Protein AF-A0A5N5NZ98-F1 (afdb_monomer)

Sequence (162 aa):
RTMNSYLAQKLLREDASDFFAGCSNAMYAFWVPLLQKTTLAPGTTQGDARVADGFARLDSILGSAESTPLMIRLAYVQWARMLDRLLEIIERDRRSCLVQRTSGRGDASILIDVYLAIKGGVSGVWREHFWRVTRVARRWAALGGPFPLLLITYSEEAEKIM

Radius of gyration: 17.67 Å; Cα contacts (8 Å, |Δi|>4): 142; chains: 1; bounding box: 40×32×56 Å

Secondary structure (DSSP, 8-state):
--HHHHHHHHHB-TTHHHHHHHHHHHHHHHHHHHHHHH-PPTT--TT-HHHHHHHHHHHHHHH-TT--HHHHHHHHHHHHHHHHHHHHHHHHHHHTTSSPPPTT--HHHHHHHHHHHHTTS--HHHHHHHHHHHHHHHHHHHHHTT-GGGGGGB-GGGGGG-

Solvent-accessible surface area (backbone atoms only — not comparable to full-atom values): 9190 Å² total; per-residue (Å²): 136,60,72,66,61,57,56,57,52,53,28,37,42,94,57,33,68,62,51,45,68,74,40,44,68,62,50,50,67,49,48,54,59,49,47,71,52,40,61,79,58,90,88,58,56,82,85,38,69,63,57,48,51,21,51,53,53,41,50,52,46,71,70,38,91,84,49,47,73,65,57,38,49,52,41,28,30,48,50,40,53,38,51,53,54,48,46,54,36,48,54,48,42,40,76,70,65,77,46,84,89,53,90,94,61,51,71,72,53,51,54,52,50,50,54,28,54,68,71,75,40,92,46,68,64,60,54,52,48,49,52,55,51,49,54,34,8,46,53,46,31,62,75,19,53,98,46,57,76,58,53,62,38,43,29,77,62,44,65,81,78,89

Structure (mmCIF, N/CA/C/O backbone):
data_AF-A0A5N5NZ98-F1
#
_entry.id   AF-A0A5N5NZ98-F1
#
loop_
_atom_site.group_PDB
_atom_site.id
_atom_site.type_symbol
_atom_site.label_atom_id
_atom_site.label_alt_id
_atom_site.label_comp_id
_atom_site.label_asym_id
_atom_site.label_entity_id
_atom_site.label_seq_id
_atom_site.pdbx_PDB_ins_code
_atom_site.Cartn_x
_atom_site.Cartn_y
_atom_site.Cartn_z
_atom_site.occupancy
_atom_site.B_iso_or_equiv
_atom_site.auth_seq_id
_atom_site.auth_comp_id
_atom_site.auth_asym_id
_atom_site.auth_atom_id
_atom_site.pdbx_PDB_model_num
ATOM 1 N N . ARG A 1 1 ? -5.215 5.804 -36.776 1.00 51.22 1 ARG A N 1
ATOM 2 C CA . ARG A 1 1 ? -4.798 5.246 -35.465 1.00 51.22 1 ARG A CA 1
ATOM 3 C C . ARG A 1 1 ? -4.771 6.415 -34.486 1.00 51.22 1 ARG A C 1
ATOM 5 O O . ARG A 1 1 ? -3.962 7.312 -34.654 1.00 51.22 1 ARG A O 1
ATOM 12 N N . THR A 1 2 ? -5.772 6.516 -33.618 1.00 51.53 2 THR A N 1
ATOM 13 C CA . THR A 1 2 ? -6.065 7.698 -32.788 1.00 51.53 2 THR A CA 1
ATOM 14 C C . THR A 1 2 ? -5.028 7.883 -31.674 1.00 51.53 2 THR A C 1
ATOM 16 O O . THR A 1 2 ? -4.480 6.902 -31.173 1.00 51.53 2 THR A O 1
ATOM 19 N N . MET A 1 3 ? -4.772 9.137 -31.287 1.00 57.38 3 MET A N 1
ATOM 20 C CA . MET A 1 3 ? -3.793 9.600 -30.283 1.00 57.38 3 MET A CA 1
ATOM 21 C C . MET A 1 3 ? -3.787 8.789 -28.968 1.00 57.38 3 MET A C 1
ATOM 23 O O . MET A 1 3 ? -2.732 8.578 -28.375 1.00 57.38 3 MET A O 1
ATOM 27 N N . ASN A 1 4 ? -4.937 8.229 -28.575 1.00 61.34 4 ASN A N 1
ATOM 28 C CA . ASN A 1 4 ? -5.063 7.331 -27.420 1.00 61.34 4 ASN A CA 1
ATOM 29 C C . ASN A 1 4 ? -4.303 6.004 -27.568 1.00 61.34 4 ASN A C 1
ATOM 31 O O . ASN A 1 4 ? -3.783 5.500 -26.581 1.00 61.34 4 ASN A O 1
ATOM 35 N N . SER A 1 5 ? -4.195 5.443 -28.777 1.00 65.25 5 SER A N 1
ATOM 36 C CA . SER A 1 5 ? -3.429 4.204 -28.998 1.00 65.25 5 SER A CA 1
ATOM 37 C C . SER A 1 5 ? -1.923 4.416 -28.838 1.00 65.25 5 SER A C 1
ATOM 39 O O . SER A 1 5 ? -1.237 3.543 -28.321 1.00 65.25 5 SER A O 1
ATOM 41 N N . TYR A 1 6 ? -1.427 5.597 -29.212 1.00 69.62 6 TYR A N 1
ATOM 42 C CA . TYR A 1 6 ? -0.022 5.972 -29.060 1.00 69.62 6 TYR A CA 1
ATOM 43 C C . TYR A 1 6 ? 0.336 6.242 -27.595 1.00 69.62 6 TYR A C 1
ATOM 45 O O . TYR A 1 6 ? 1.366 5.782 -27.111 1.00 69.62 6 TYR A O 1
ATOM 53 N N . LEU A 1 7 ? -0.542 6.938 -26.864 1.00 70.44 7 LEU A N 1
ATOM 54 C CA . LEU A 1 7 ? -0.363 7.143 -25.427 1.00 70.44 7 LEU A CA 1
ATOM 55 C C . LEU A 1 7 ? -0.419 5.818 -24.665 1.00 70.44 7 LEU A C 1
ATOM 57 O O . LEU A 1 7 ? 0.450 5.576 -23.840 1.00 70.44 7 LEU A O 1
ATOM 61 N N . ALA A 1 8 ? -1.367 4.932 -24.988 1.00 76.00 8 ALA A N 1
ATOM 62 C CA . ALA A 1 8 ? -1.447 3.608 -24.375 1.00 76.00 8 ALA A CA 1
ATOM 63 C C . ALA A 1 8 ? -0.198 2.753 -24.647 1.00 76.00 8 ALA A C 1
ATOM 65 O O . ALA A 1 8 ? 0.271 2.063 -23.748 1.00 76.00 8 ALA A O 1
ATOM 66 N N . GLN A 1 9 ? 0.374 2.834 -25.854 1.00 79.81 9 GLN A N 1
ATOM 67 C CA . GLN A 1 9 ? 1.628 2.150 -26.185 1.00 79.81 9 GLN A CA 1
ATOM 68 C C . GLN A 1 9 ? 2.799 2.642 -25.335 1.00 79.81 9 GLN A C 1
ATOM 70 O O . GLN A 1 9 ? 3.574 1.821 -24.863 1.00 79.81 9 GLN A O 1
ATOM 75 N N . LYS A 1 10 ? 2.887 3.949 -25.060 1.00 86.50 10 LYS A N 1
ATOM 76 C CA . LYS A 1 10 ? 3.940 4.502 -24.196 1.00 86.50 10 LYS A CA 1
ATOM 77 C C . LYS A 1 10 ? 3.864 4.041 -22.746 1.00 86.50 10 LYS A C 1
ATOM 79 O O . LYS A 1 10 ? 4.880 4.100 -22.063 1.00 86.50 10 LYS A O 1
ATOM 84 N N . LEU A 1 11 ? 2.692 3.618 -22.263 1.00 88.88 11 LEU A N 1
ATOM 85 C CA . LEU A 1 11 ? 2.525 3.124 -20.890 1.00 88.88 11 LEU A CA 1
ATOM 86 C C . LEU A 1 11 ? 3.139 1.745 -20.688 1.00 88.88 11 LEU A C 1
ATOM 88 O O . LEU A 1 11 ? 3.421 1.379 -19.552 1.00 88.88 11 LEU A O 1
ATOM 92 N N . LEU A 1 12 ? 3.310 0.976 -21.761 1.00 90.06 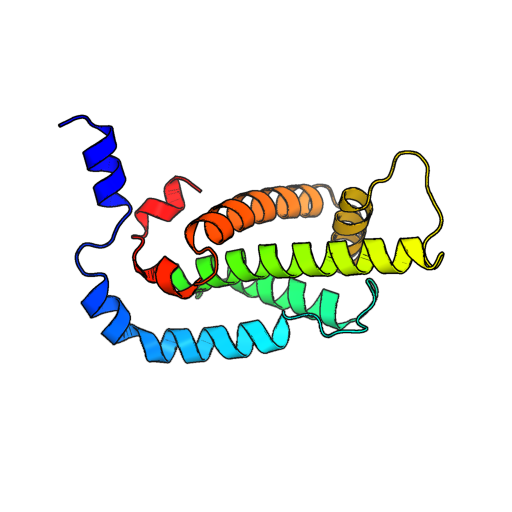12 LEU A N 1
ATOM 93 C CA . LEU A 1 12 ? 3.935 -0.333 -21.718 1.00 90.06 12 LEU A CA 1
ATOM 94 C C . LEU A 1 12 ? 5.398 -0.212 -22.123 1.00 90.06 12 LEU A C 1
ATOM 96 O O . LEU A 1 12 ? 5.775 0.607 -22.958 1.00 90.06 12 LEU A O 1
ATOM 100 N N . ARG A 1 13 ? 6.232 -1.045 -21.519 1.00 89.94 13 ARG A N 1
ATOM 101 C CA . ARG A 1 13 ? 7.609 -1.220 -21.957 1.00 89.94 13 ARG A CA 1
ATOM 102 C C . ARG A 1 13 ? 7.657 -2.072 -23.209 1.00 89.94 13 ARG A C 1
ATOM 104 O O . ARG A 1 13 ? 7.018 -3.119 -23.271 1.00 89.94 13 ARG A O 1
ATOM 111 N N . GLU A 1 14 ? 8.479 -1.650 -24.158 1.00 90.06 14 GLU A N 1
ATOM 112 C CA . GLU A 1 14 ? 8.766 -2.427 -25.366 1.00 90.06 14 GLU A CA 1
ATOM 113 C C . GLU A 1 14 ? 9.625 -3.665 -25.050 1.00 90.06 14 GLU A C 1
ATOM 115 O O . GLU A 1 14 ? 9.467 -4.702 -25.684 1.00 90.06 14 GLU A O 1
ATOM 120 N N . ASP A 1 15 ? 10.464 -3.593 -24.012 1.00 90.12 15 ASP A N 1
ATOM 121 C CA . ASP A 1 15 ? 11.423 -4.621 -23.582 1.00 90.12 15 ASP A CA 1
ATOM 122 C C . ASP A 1 15 ? 10.971 -5.390 -22.322 1.00 90.12 15 ASP A C 1
ATOM 124 O O . ASP A 1 15 ? 11.787 -5.892 -21.547 1.00 90.12 15 ASP A O 1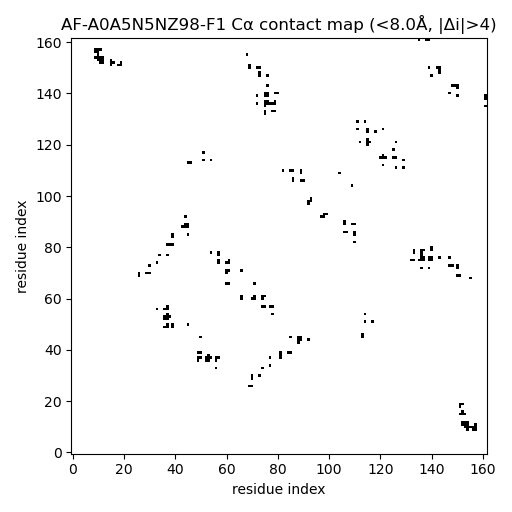
ATOM 128 N N . ALA A 1 16 ? 9.658 -5.464 -22.072 1.00 88.81 16 ALA A N 1
ATOM 129 C CA . ALA A 1 16 ? 9.105 -5.969 -20.812 1.00 88.81 16 ALA A CA 1
ATOM 130 C C . ALA A 1 16 ? 9.606 -7.375 -20.426 1.00 88.81 16 ALA A C 1
ATOM 132 O O . ALA A 1 16 ? 9.870 -7.630 -19.250 1.00 88.81 16 ALA A O 1
ATOM 133 N N . SER A 1 17 ? 9.747 -8.281 -21.399 1.00 87.69 17 SER A N 1
ATOM 134 C CA . SER A 1 17 ? 10.224 -9.651 -21.171 1.00 87.69 17 SER A CA 1
ATOM 135 C C . SER A 1 17 ? 11.687 -9.693 -20.732 1.00 87.69 17 SER A C 1
ATOM 137 O O . SER A 1 17 ? 12.000 -10.326 -19.721 1.00 87.69 17 SER A O 1
ATOM 139 N N . ASP A 1 18 ? 12.565 -8.984 -21.443 1.00 90.75 18 ASP A N 1
ATOM 140 C CA . ASP A 1 18 ? 13.998 -8.945 -21.138 1.00 90.75 18 ASP A CA 1
ATOM 141 C C . ASP A 1 18 ? 14.248 -8.255 -19.799 1.00 90.75 18 ASP A C 1
ATOM 143 O O . ASP A 1 18 ? 15.035 -8.722 -18.974 1.00 90.75 18 ASP A O 1
ATOM 147 N N . PHE A 1 19 ? 13.500 -7.187 -19.522 1.00 89.25 19 PHE A N 1
ATOM 148 C CA . PHE A 1 19 ? 13.585 -6.513 -18.240 1.00 89.25 19 PHE A CA 1
ATOM 149 C C . PHE A 1 19 ? 13.086 -7.369 -17.083 1.00 89.25 19 PHE A C 1
ATOM 151 O O . PHE A 1 19 ? 13.715 -7.386 -16.023 1.00 89.25 19 PHE A O 1
ATOM 158 N N . PHE A 1 20 ? 11.986 -8.105 -17.270 1.00 87.50 20 PHE A N 1
ATOM 159 C CA . PHE A 1 20 ? 11.513 -9.055 -16.268 1.00 87.50 20 PHE A CA 1
ATOM 160 C C . PHE A 1 20 ? 12.578 -10.107 -15.973 1.00 87.50 20 PHE A C 1
ATOM 162 O O . PHE A 1 20 ? 12.902 -10.325 -14.805 1.00 87.50 20 PHE A O 1
ATOM 169 N N . ALA A 1 21 ? 13.173 -10.707 -17.005 1.00 87.94 21 ALA A N 1
ATOM 170 C CA . ALA A 1 21 ? 14.253 -11.669 -16.827 1.00 87.94 21 ALA A CA 1
ATOM 171 C C . ALA A 1 21 ? 15.425 -11.051 -16.042 1.00 87.94 21 ALA A C 1
ATOM 173 O O . ALA A 1 21 ? 15.878 -11.640 -15.058 1.00 87.94 21 ALA A O 1
ATOM 174 N N . GLY A 1 22 ? 15.838 -9.833 -16.408 1.00 89.12 22 GLY A N 1
ATOM 175 C CA . GLY A 1 22 ? 16.973 -9.134 -15.807 1.00 89.12 22 GLY A CA 1
ATOM 176 C C . GLY A 1 22 ? 16.782 -8.688 -14.354 1.00 89.12 22 GLY A C 1
ATOM 177 O O . GLY A 1 22 ? 17.754 -8.670 -13.602 1.00 89.12 22 GLY A O 1
ATOM 178 N N . CYS A 1 23 ? 15.562 -8.352 -13.920 1.00 86.31 23 CYS A N 1
ATOM 179 C CA . CYS A 1 23 ? 15.327 -7.857 -12.554 1.00 86.31 23 CYS A CA 1
ATOM 180 C C . CYS A 1 23 ? 14.455 -8.761 -11.666 1.00 86.31 23 CYS A C 1
ATOM 182 O O . CYS A 1 23 ? 14.243 -8.433 -10.497 1.00 86.31 23 CYS A O 1
ATOM 184 N N . SER A 1 24 ? 14.010 -9.920 -12.163 1.00 86.12 24 SER A N 1
ATOM 185 C CA . SER A 1 24 ? 13.172 -10.886 -11.430 1.00 86.12 24 SER A CA 1
ATOM 186 C C . SER A 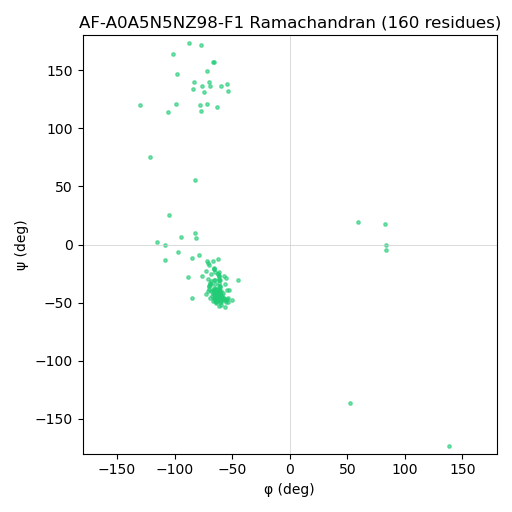1 24 ? 13.709 -11.246 -10.038 1.00 86.12 24 SER A C 1
ATOM 188 O O . SER A 1 24 ? 12.968 -11.174 -9.056 1.00 86.12 24 SER A O 1
ATOM 190 N N . ASN A 1 25 ? 15.001 -11.567 -9.928 1.00 88.56 25 ASN A N 1
ATOM 191 C CA . ASN A 1 25 ? 15.633 -11.929 -8.656 1.00 88.56 25 ASN A CA 1
ATOM 192 C C . ASN A 1 25 ? 15.626 -10.770 -7.652 1.00 88.56 25 ASN A C 1
ATOM 194 O O . ASN A 1 25 ? 15.248 -10.958 -6.497 1.00 88.56 25 ASN A O 1
ATOM 198 N N . ALA A 1 26 ? 15.998 -9.565 -8.092 1.00 88.94 26 ALA A N 1
ATOM 199 C CA . ALA A 1 26 ? 15.997 -8.373 -7.244 1.00 88.94 26 ALA A CA 1
ATOM 200 C C . ALA A 1 26 ? 14.572 -7.999 -6.809 1.00 88.94 26 ALA A C 1
ATOM 202 O O . ALA A 1 26 ? 14.331 -7.673 -5.646 1.00 88.94 26 ALA A O 1
ATOM 203 N N . MET A 1 27 ? 13.610 -8.118 -7.725 1.00 87.44 27 MET A N 1
ATOM 204 C CA . MET A 1 27 ? 12.197 -7.908 -7.440 1.00 87.44 27 MET A CA 1
ATOM 205 C C . MET A 1 27 ? 11.692 -8.901 -6.394 1.00 87.44 27 MET A C 1
ATOM 207 O O . MET A 1 27 ? 11.039 -8.488 -5.441 1.00 87.44 27 MET A O 1
ATOM 211 N N . TYR A 1 28 ? 12.006 -10.191 -6.526 1.00 89.31 28 TYR A N 1
ATOM 212 C CA . TYR A 1 28 ? 11.603 -11.204 -5.551 1.00 89.31 28 TYR A CA 1
ATOM 213 C C . TYR A 1 28 ? 12.255 -10.965 -4.181 1.00 89.31 28 TYR A C 1
ATOM 215 O O . TYR A 1 28 ? 11.570 -10.993 -3.155 1.00 89.31 28 TYR A O 1
ATOM 223 N N . ALA A 1 29 ? 13.553 -10.642 -4.174 1.00 91.88 29 ALA A N 1
ATOM 224 C CA . ALA A 1 29 ? 14.313 -10.306 -2.972 1.00 91.88 29 ALA A CA 1
ATOM 225 C C . ALA A 1 29 ? 13.771 -9.064 -2.246 1.00 91.88 29 ALA A C 1
ATOM 227 O O . ALA A 1 29 ? 13.904 -8.967 -1.031 1.00 91.88 29 ALA A O 1
ATOM 228 N N . PHE A 1 30 ? 13.128 -8.137 -2.959 1.00 93.62 30 PHE A N 1
ATOM 229 C CA . PHE A 1 30 ? 12.429 -6.999 -2.364 1.00 93.62 30 PHE A CA 1
ATOM 230 C C . PHE A 1 30 ? 10.991 -7.338 -1.938 1.00 93.62 30 PHE A C 1
ATOM 232 O O . PHE A 1 30 ? 10.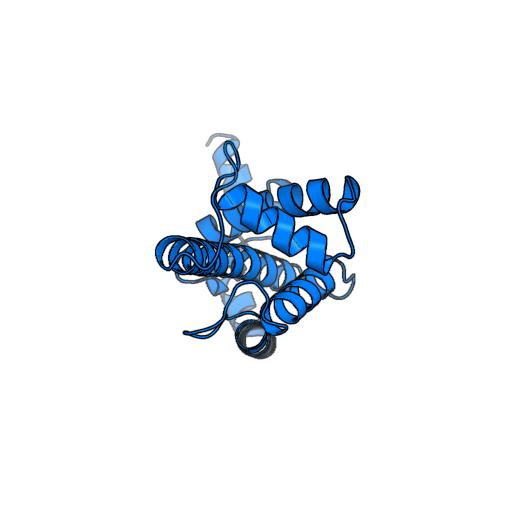557 -6.994 -0.836 1.00 93.62 30 PHE A O 1
ATOM 239 N N . TRP A 1 31 ? 10.241 -8.008 -2.814 1.00 94.12 31 TRP A N 1
ATOM 240 C CA . TRP A 1 31 ? 8.809 -8.234 -2.658 1.00 94.12 31 TRP A CA 1
ATOM 241 C C . TRP A 1 31 ? 8.483 -9.145 -1.481 1.00 94.12 31 TRP A C 1
ATOM 243 O O . TRP A 1 31 ? 7.564 -8.859 -0.716 1.00 94.12 31 TRP A O 1
ATOM 253 N N . VAL A 1 32 ? 9.245 -10.226 -1.305 1.00 93.94 32 VAL A N 1
ATOM 254 C CA . VAL A 1 32 ? 8.993 -11.189 -0.229 1.00 93.94 32 VAL A CA 1
ATOM 255 C C . VAL A 1 32 ? 9.181 -10.560 1.158 1.00 93.94 32 VAL A C 1
ATOM 257 O O . VAL A 1 32 ? 8.256 -10.661 1.968 1.00 93.94 32 VAL A O 1
ATOM 260 N N . PRO A 1 33 ? 10.287 -9.852 1.461 1.00 94.81 33 PRO A N 1
ATOM 261 C CA . PRO A 1 33 ? 10.419 -9.151 2.738 1.00 94.81 33 PRO A CA 1
ATOM 262 C C . PRO A 1 33 ? 9.364 -8.068 2.953 1.00 94.81 33 PRO A C 1
ATOM 264 O O . PRO A 1 33 ? 8.907 -7.882 4.081 1.00 94.81 33 PRO A O 1
ATOM 267 N N . LEU A 1 34 ? 8.958 -7.361 1.890 1.00 95.50 34 LEU A N 1
ATOM 268 C CA . LEU A 1 34 ? 7.870 -6.390 1.982 1.00 95.50 34 LEU A CA 1
ATOM 269 C C . LEU A 1 34 ? 6.581 -7.078 2.443 1.00 95.50 34 LEU A C 1
ATOM 271 O O . LEU A 1 34 ? 6.011 -6.675 3.454 1.00 95.50 34 LEU A O 1
ATOM 275 N N . LEU A 1 35 ? 6.185 -8.164 1.770 1.00 94.81 35 LEU A N 1
ATOM 276 C CA . LEU A 1 35 ? 5.014 -8.960 2.139 1.00 94.81 35 LEU A CA 1
ATOM 277 C C . LEU A 1 35 ? 5.058 -9.425 3.591 1.00 94.81 35 LEU A C 1
ATOM 279 O O . LEU A 1 35 ? 4.065 -9.292 4.301 1.00 94.81 35 LEU A O 1
ATOM 283 N N . GLN A 1 36 ? 6.193 -9.957 4.037 1.00 92.69 36 GLN A N 1
ATOM 284 C CA . GLN A 1 36 ? 6.351 -10.453 5.404 1.00 92.69 36 GLN A CA 1
ATOM 285 C C . GLN A 1 36 ? 6.143 -9.358 6.455 1.00 92.69 36 GLN A C 1
ATOM 287 O O . GLN A 1 36 ? 5.689 -9.648 7.558 1.00 92.69 36 GLN A O 1
ATOM 292 N N . LYS A 1 37 ? 6.475 -8.107 6.122 1.00 92.12 37 LYS A N 1
ATOM 293 C CA . LYS A 1 37 ? 6.341 -6.964 7.030 1.00 92.12 37 LYS A CA 1
ATOM 294 C C . LYS A 1 37 ? 4.974 -6.289 6.968 1.00 92.12 37 LYS A C 1
ATOM 296 O O . LYS A 1 37 ? 4.568 -5.712 7.969 1.00 92.12 37 LYS A O 1
ATOM 301 N N . THR A 1 38 ? 4.274 -6.346 5.836 1.00 95.12 38 THR A N 1
ATOM 302 C CA . THR A 1 38 ? 3.015 -5.601 5.636 1.00 95.12 38 THR A CA 1
ATOM 303 C C . THR A 1 38 ? 1.768 -6.480 5.627 1.00 95.12 38 THR A C 1
ATOM 305 O O . THR A 1 38 ? 0.656 -5.968 5.737 1.00 95.12 38 THR A O 1
ATOM 308 N N . THR A 1 39 ? 1.914 -7.803 5.514 1.00 94.19 39 THR A N 1
ATOM 309 C CA . THR A 1 39 ? 0.770 -8.722 5.555 1.00 94.19 39 THR A CA 1
ATOM 310 C C . THR A 1 39 ? 0.292 -8.900 6.993 1.00 94.19 39 THR A C 1
ATOM 312 O O . THR A 1 39 ? 0.989 -9.471 7.832 1.00 94.19 39 THR A O 1
ATOM 315 N N . LEU A 1 40 ? -0.930 -8.444 7.274 1.00 91.75 40 LEU A N 1
ATOM 316 C CA . LEU A 1 40 ? -1.547 -8.578 8.592 1.00 91.75 40 LEU A CA 1
ATOM 317 C C . LEU A 1 40 ? -2.072 -10.004 8.799 1.00 91.75 40 LEU A C 1
ATOM 319 O O . LEU A 1 40 ? -2.935 -10.485 8.057 1.00 91.75 40 LEU A O 1
ATOM 323 N N . ALA A 1 41 ? -1.551 -10.676 9.824 1.00 86.19 41 ALA A N 1
ATOM 324 C CA . ALA A 1 41 ? -1.909 -12.051 10.142 1.00 86.19 41 ALA A CA 1
ATOM 325 C C . ALA A 1 41 ? -3.385 -12.185 10.578 1.00 86.19 41 ALA A C 1
ATOM 327 O O . ALA A 1 41 ? -4.004 -11.235 11.070 1.00 86.19 41 ALA A O 1
ATOM 328 N N . PRO A 1 42 ? -3.981 -13.383 10.453 1.00 77.88 42 PRO A N 1
ATOM 329 C CA . PRO A 1 42 ? -5.244 -13.682 11.116 1.00 77.88 42 PRO A CA 1
ATOM 330 C C . PRO A 1 42 ? -5.144 -13.410 12.625 1.00 77.88 42 PRO A C 1
ATOM 332 O O . PRO A 1 42 ? -4.137 -13.719 13.255 1.00 77.88 42 PRO A O 1
ATOM 335 N N . GLY A 1 43 ? -6.184 -12.806 13.203 1.00 77.19 43 GLY A N 1
ATOM 336 C CA . GLY A 1 43 ? -6.211 -12.453 14.629 1.00 77.19 43 GLY A CA 1
ATOM 337 C C . GLY A 1 43 ? -5.533 -11.126 14.994 1.00 77.19 43 GLY A C 1
ATOM 338 O O . GLY A 1 43 ? -5.660 -10.696 16.134 1.00 77.19 43 GLY A O 1
ATOM 339 N N . THR A 1 44 ? -4.882 -10.432 14.052 1.00 83.94 44 THR A N 1
ATOM 340 C CA . THR A 1 44 ? -4.444 -9.041 14.257 1.00 83.94 44 THR A CA 1
ATOM 341 C C . THR A 1 44 ? -5.648 -8.144 14.559 1.00 83.94 44 THR A C 1
ATOM 343 O O . THR A 1 44 ? -6.694 -8.278 13.916 1.00 83.94 44 THR A O 1
ATOM 346 N N . THR A 1 45 ? -5.510 -7.254 15.541 1.00 82.62 45 THR A N 1
ATOM 347 C CA . THR A 1 45 ? -6.484 -6.201 15.867 1.00 82.62 45 THR A CA 1
ATOM 348 C C . THR A 1 45 ? -6.007 -4.865 15.305 1.00 82.62 45 THR A C 1
ATOM 350 O O . THR A 1 45 ? -4.834 -4.703 14.968 1.00 82.62 45 THR A O 1
ATOM 353 N N . GLN A 1 46 ? -6.900 -3.881 15.208 1.00 77.25 46 GLN A N 1
ATOM 354 C CA . GLN A 1 46 ? -6.541 -2.568 14.652 1.00 77.25 46 GLN A CA 1
ATOM 355 C C . GLN A 1 46 ? -5.445 -1.809 15.434 1.00 77.25 46 GLN A C 1
ATOM 357 O O . GLN A 1 46 ? -4.775 -0.959 14.858 1.00 77.25 46 GLN A O 1
ATOM 362 N N . GLY A 1 47 ? -5.258 -2.102 16.728 1.00 78.12 47 GLY A N 1
ATOM 363 C CA . GLY A 1 47 ? -4.266 -1.448 17.597 1.00 78.12 47 GLY A CA 1
ATOM 364 C C . GLY A 1 47 ? -2.926 -2.181 17.701 1.00 78.12 47 GLY A C 1
ATOM 365 O O . GLY A 1 47 ? -2.093 -1.822 18.528 1.00 78.12 47 GLY A O 1
ATOM 366 N N . ASP A 1 48 ? -2.731 -3.239 16.917 1.00 86.19 48 ASP A N 1
ATOM 367 C CA . ASP A 1 48 ? -1.515 -4.046 16.943 1.00 86.19 48 ASP A CA 1
ATOM 368 C C . ASP A 1 48 ? -0.313 -3.268 16.379 1.00 86.19 48 ASP A C 1
ATOM 370 O O . ASP A 1 48 ? -0.409 -2.638 15.323 1.00 86.19 48 ASP A O 1
ATOM 374 N N . ALA A 1 49 ? 0.844 -3.362 17.043 1.00 88.44 49 ALA A N 1
ATOM 375 C CA . ALA A 1 49 ? 2.082 -2.708 16.611 1.00 88.44 49 ALA A CA 1
ATOM 376 C C . ALA A 1 49 ? 2.483 -3.079 15.171 1.00 88.44 49 ALA A C 1
ATOM 378 O O . ALA A 1 49 ? 3.044 -2.255 14.454 1.00 88.44 49 ALA A O 1
ATOM 379 N N . ARG A 1 50 ? 2.107 -4.275 14.698 1.00 90.44 50 ARG A N 1
ATOM 380 C CA . ARG A 1 50 ? 2.346 -4.718 13.315 1.00 90.44 50 ARG A CA 1
ATOM 381 C C . ARG A 1 50 ? 1.659 -3.833 12.275 1.00 90.44 50 ARG A C 1
ATOM 383 O O . ARG A 1 50 ? 2.167 -3.700 11.165 1.00 90.44 50 ARG A O 1
ATOM 390 N N . VAL A 1 51 ? 0.522 -3.218 12.614 1.00 92.06 51 VAL A N 1
ATOM 391 C CA . VAL A 1 51 ? -0.152 -2.253 11.732 1.00 92.06 51 VAL A CA 1
ATOM 392 C C . VAL A 1 51 ? 0.703 -0.991 11.599 1.00 92.06 51 VAL A C 1
ATOM 394 O O . VAL A 1 51 ? 0.921 -0.511 10.488 1.00 92.06 51 VAL A O 1
ATOM 397 N N . ALA A 1 52 ? 1.246 -0.489 12.711 1.00 93.06 52 ALA A N 1
ATOM 398 C CA . ALA A 1 52 ? 2.144 0.663 12.712 1.00 93.06 52 ALA A CA 1
ATOM 399 C C . ALA A 1 52 ? 3.440 0.387 11.936 1.00 93.06 52 ALA A C 1
ATOM 401 O O . ALA A 1 52 ? 3.806 1.175 11.062 1.00 93.06 52 ALA A O 1
ATOM 402 N N . ASP A 1 53 ? 4.078 -0.758 12.186 1.00 93.56 53 ASP A N 1
ATOM 403 C CA . ASP A 1 53 ? 5.302 -1.179 11.496 1.00 93.56 53 ASP A CA 1
ATOM 404 C C . ASP A 1 53 ? 5.085 -1.335 9.985 1.00 93.56 53 ASP A C 1
ATOM 406 O O . ASP A 1 53 ? 5.930 -0.924 9.184 1.00 93.56 53 ASP A O 1
ATOM 410 N N . GLY A 1 54 ? 3.938 -1.894 9.585 1.00 95.56 54 GLY A N 1
ATOM 411 C CA . GLY A 1 54 ? 3.557 -2.043 8.183 1.00 95.56 54 GLY A CA 1
ATOM 412 C C . GLY A 1 54 ? 3.449 -0.694 7.470 1.00 95.56 54 GLY A C 1
ATOM 413 O O . GLY A 1 54 ? 4.069 -0.503 6.421 1.00 95.56 54 GLY A O 1
ATOM 414 N N . PHE A 1 55 ? 2.734 0.270 8.061 1.00 95.56 55 PHE A N 1
ATOM 415 C CA . PHE A 1 55 ? 2.633 1.620 7.501 1.00 95.56 55 PHE A CA 1
ATOM 416 C C . PHE A 1 55 ? 3.985 2.330 7.477 1.00 95.56 55 PHE A C 1
ATOM 418 O O . PHE A 1 55 ? 4.357 2.883 6.447 1.00 95.56 55 PHE A O 1
ATOM 425 N N . ALA A 1 56 ? 4.764 2.257 8.560 1.00 94.75 56 ALA A N 1
ATOM 426 C CA . ALA A 1 56 ? 6.095 2.857 8.613 1.00 94.75 56 ALA A CA 1
ATOM 427 C C . ALA A 1 56 ? 7.014 2.315 7.506 1.00 94.75 56 ALA A C 1
ATOM 429 O O . ALA A 1 56 ? 7.720 3.084 6.849 1.00 94.75 56 ALA A O 1
ATOM 430 N N . ARG A 1 57 ? 6.970 1.001 7.249 1.00 96.06 57 ARG A N 1
ATOM 431 C CA . ARG A 1 57 ? 7.737 0.377 6.167 1.00 96.06 57 ARG A CA 1
ATOM 432 C C . ARG A 1 57 ? 7.289 0.863 4.791 1.00 96.06 57 ARG A C 1
ATOM 434 O O . ARG A 1 57 ? 8.143 1.141 3.951 1.00 96.06 57 ARG A O 1
ATOM 441 N N . LEU A 1 58 ? 5.983 0.954 4.551 1.00 97.31 58 LEU A N 1
ATOM 442 C CA . LEU A 1 58 ? 5.449 1.431 3.276 1.00 97.31 58 LEU A CA 1
ATOM 443 C C . LEU A 1 58 ? 5.784 2.904 3.038 1.00 97.31 58 LEU A C 1
ATOM 445 O O . LEU A 1 58 ? 6.289 3.239 1.971 1.00 97.31 58 LEU A O 1
ATOM 449 N N . ASP A 1 59 ? 5.593 3.761 4.038 1.00 95.56 59 ASP A N 1
ATOM 450 C CA . ASP A 1 59 ? 5.915 5.187 3.941 1.00 95.56 59 ASP A CA 1
ATOM 451 C C . ASP A 1 59 ? 7.405 5.421 3.689 1.00 95.56 59 ASP A C 1
ATOM 453 O O . ASP A 1 59 ? 7.770 6.280 2.889 1.00 95.56 59 ASP A O 1
ATOM 457 N N . SER A 1 60 ? 8.274 4.625 4.321 1.00 95.44 60 SER A N 1
ATOM 458 C CA . SER A 1 60 ? 9.715 4.672 4.070 1.00 95.44 60 SER A CA 1
ATOM 459 C C . SER A 1 60 ? 10.053 4.359 2.612 1.00 95.44 60 SER A C 1
ATOM 461 O O . SER A 1 60 ? 10.889 5.044 2.030 1.00 95.44 60 SER A O 1
ATOM 463 N N . ILE A 1 61 ? 9.393 3.371 1.999 1.00 96.62 61 ILE A N 1
ATOM 464 C CA . ILE A 1 61 ? 9.613 3.039 0.585 1.00 96.62 61 ILE A CA 1
ATOM 465 C C . ILE A 1 61 ? 9.070 4.152 -0.315 1.00 96.62 61 ILE A C 1
ATOM 467 O O . ILE A 1 61 ? 9.764 4.585 -1.231 1.00 96.62 61 ILE A O 1
ATOM 471 N N . LEU A 1 62 ? 7.856 4.639 -0.050 1.00 95.62 62 LEU A N 1
ATOM 472 C CA . LEU A 1 62 ? 7.203 5.667 -0.866 1.00 95.62 62 LEU A CA 1
ATOM 473 C C . LEU A 1 62 ? 7.885 7.042 -0.768 1.00 95.62 62 LEU A C 1
ATOM 475 O O . LEU A 1 62 ? 7.756 7.848 -1.686 1.00 95.62 62 LEU A O 1
ATOM 479 N N . GLY A 1 63 ? 8.589 7.319 0.331 1.00 93.31 63 GLY A N 1
ATOM 480 C CA . GLY A 1 63 ? 9.335 8.560 0.547 1.00 93.31 63 GLY A CA 1
ATOM 481 C C . GLY A 1 63 ? 10.831 8.486 0.230 1.00 93.31 63 GLY A C 1
ATOM 482 O O . GLY A 1 63 ? 11.500 9.515 0.299 1.00 93.31 63 GLY A O 1
ATOM 483 N N . SER A 1 64 ? 11.377 7.306 -0.082 1.00 94.31 64 SER A N 1
ATOM 484 C CA . SER A 1 64 ? 12.816 7.135 -0.316 1.00 94.31 64 SER A CA 1
ATOM 485 C C . SER A 1 64 ? 13.214 7.482 -1.751 1.00 94.31 64 SER A C 1
ATOM 487 O O . SER A 1 64 ? 12.606 7.002 -2.706 1.00 94.31 64 SER A O 1
ATOM 489 N N . ALA A 1 65 ? 14.297 8.251 -1.897 1.00 91.31 65 ALA A N 1
ATOM 490 C CA . ALA A 1 65 ? 14.925 8.538 -3.189 1.00 91.31 65 ALA A CA 1
ATOM 491 C C . ALA A 1 65 ? 15.637 7.315 -3.801 1.00 91.31 65 ALA A C 1
ATOM 493 O O . ALA A 1 65 ? 15.920 7.302 -4.994 1.00 91.31 65 ALA A O 1
ATOM 494 N N . GLU A 1 66 ? 15.921 6.289 -2.996 1.00 92.12 66 GLU A N 1
ATOM 495 C CA . GLU A 1 66 ? 16.567 5.047 -3.440 1.00 92.12 66 GLU A CA 1
ATOM 496 C C . GLU A 1 66 ? 15.558 4.031 -4.001 1.00 92.12 66 GLU A C 1
ATOM 498 O O . GLU A 1 66 ? 15.940 3.024 -4.601 1.00 92.12 66 GLU A O 1
ATOM 503 N N . SER A 1 67 ? 14.258 4.271 -3.807 1.00 93.06 67 SER A N 1
ATOM 504 C CA . SER A 1 67 ? 13.213 3.371 -4.281 1.00 93.06 67 SER A CA 1
ATOM 505 C C . SER A 1 67 ? 13.073 3.444 -5.796 1.00 93.06 67 SER A C 1
ATOM 507 O O . SER A 1 67 ? 12.726 4.476 -6.367 1.00 93.06 67 SER A O 1
ATOM 509 N N . THR A 1 68 ? 13.268 2.306 -6.457 1.00 91.56 68 THR A N 1
ATOM 510 C CA . THR A 1 68 ? 12.996 2.185 -7.895 1.00 91.56 68 THR A CA 1
ATOM 511 C C . THR A 1 68 ? 11.492 2.315 -8.192 1.00 91.56 68 THR A C 1
ATOM 513 O O . THR A 1 68 ? 10.668 1.978 -7.333 1.00 91.56 68 THR A O 1
ATOM 516 N N . PRO A 1 69 ? 11.091 2.694 -9.422 1.00 90.88 69 PRO A N 1
ATOM 517 C CA . PRO A 1 69 ? 9.676 2.764 -9.801 1.00 90.88 69 PRO A CA 1
ATOM 518 C C . PRO A 1 69 ? 8.909 1.462 -9.525 1.00 90.88 69 PRO A C 1
ATOM 520 O O . PRO A 1 69 ? 7.793 1.478 -9.012 1.00 90.88 69 PRO A O 1
ATOM 523 N N . LEU A 1 70 ? 9.533 0.306 -9.774 1.00 90.62 70 LEU A N 1
ATOM 524 C CA . LEU A 1 70 ? 8.924 -0.994 -9.493 1.00 90.62 70 LEU A CA 1
ATOM 525 C C . LEU A 1 70 ? 8.701 -1.224 -7.989 1.00 90.62 70 LEU A C 1
ATOM 527 O O . LEU A 1 70 ? 7.642 -1.712 -7.596 1.00 90.62 70 LEU A O 1
ATOM 531 N N . MET A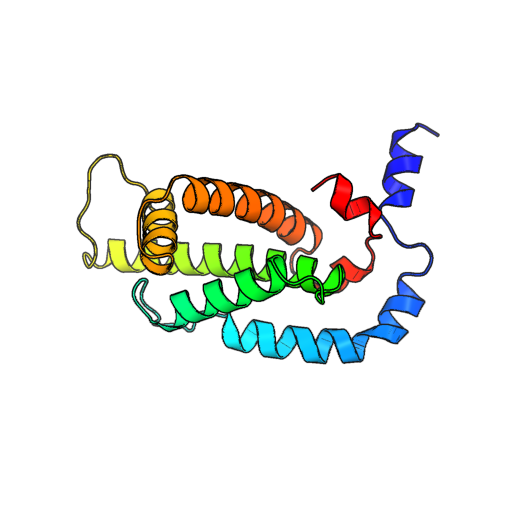 1 71 ? 9.663 -0.852 -7.140 1.00 94.06 71 MET A N 1
ATOM 532 C CA . MET A 1 71 ? 9.505 -0.938 -5.682 1.00 94.06 71 MET A CA 1
ATOM 533 C C . MET A 1 71 ? 8.349 -0.063 -5.194 1.00 94.06 71 MET A C 1
ATOM 535 O O . MET A 1 71 ? 7.548 -0.511 -4.372 1.00 94.06 71 MET A O 1
ATOM 539 N N . ILE A 1 72 ? 8.227 1.147 -5.745 1.00 95.12 72 ILE A N 1
ATOM 540 C CA . ILE A 1 72 ? 7.146 2.089 -5.437 1.00 95.12 72 ILE A CA 1
ATOM 541 C C . ILE A 1 72 ? 5.786 1.501 -5.833 1.00 95.12 72 ILE A C 1
ATOM 543 O O . ILE A 1 72 ? 4.870 1.468 -5.011 1.00 95.12 72 ILE A O 1
ATOM 547 N N . ARG A 1 73 ? 5.656 0.947 -7.045 1.00 95.00 73 ARG A N 1
ATOM 548 C CA . ARG A 1 73 ? 4.432 0.257 -7.501 1.00 95.00 73 ARG A CA 1
ATOM 549 C C . ARG A 1 73 ? 4.031 -0.879 -6.574 1.00 95.00 73 ARG A C 1
ATOM 551 O O . ARG A 1 73 ? 2.872 -0.988 -6.181 1.00 95.00 73 ARG A O 1
ATOM 558 N N . LEU A 1 74 ? 4.988 -1.725 -6.205 1.00 95.38 74 LEU A N 1
ATOM 559 C CA . LEU A 1 74 ? 4.748 -2.851 -5.309 1.00 95.38 74 LEU A CA 1
ATOM 560 C C . LEU A 1 74 ? 4.338 -2.381 -3.905 1.00 95.38 74 LEU A C 1
ATOM 562 O O . LEU A 1 74 ? 3.409 -2.947 -3.323 1.00 95.38 74 LEU A O 1
ATOM 566 N N . ALA A 1 75 ? 4.951 -1.315 -3.385 1.00 96.81 75 ALA A N 1
ATOM 567 C CA . ALA A 1 75 ? 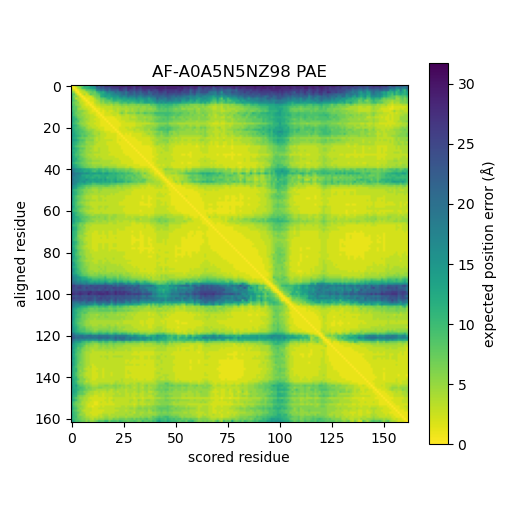4.533 -0.693 -2.131 1.00 96.81 75 ALA A CA 1
ATOM 568 C C . ALA A 1 75 ? 3.104 -0.140 -2.218 1.00 96.81 75 ALA A C 1
ATOM 570 O O . ALA A 1 75 ? 2.301 -0.408 -1.331 1.00 96.81 75 ALA A O 1
ATOM 571 N N . TYR A 1 76 ? 2.736 0.532 -3.309 1.00 97.38 76 TYR A N 1
ATOM 572 C CA . TYR A 1 76 ? 1.363 0.981 -3.549 1.00 97.38 76 TYR A CA 1
ATOM 573 C C . TYR A 1 76 ? 0.356 -0.175 -3.572 1.00 97.38 76 TYR A C 1
ATOM 575 O O . TYR A 1 76 ? -0.704 -0.091 -2.950 1.00 97.38 76 TYR A O 1
ATOM 583 N N . VAL A 1 77 ? 0.686 -1.290 -4.227 1.00 96.94 77 VAL A N 1
ATOM 584 C CA . VAL A 1 77 ? -0.173 -2.481 -4.200 1.00 96.94 77 VAL A CA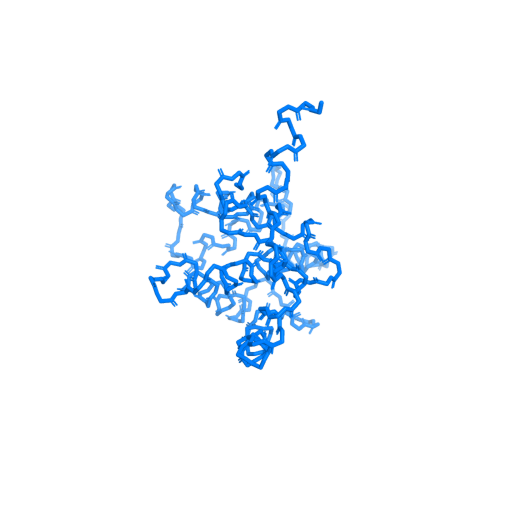 1
ATOM 585 C C . VAL A 1 77 ? -0.323 -3.022 -2.778 1.00 96.94 77 VAL A C 1
ATOM 587 O O . VAL A 1 77 ? -1.433 -3.370 -2.368 1.00 96.94 77 VAL A O 1
ATOM 590 N N . GLN A 1 78 ? 0.768 -3.090 -2.013 1.00 96.75 78 GLN A N 1
ATOM 591 C CA . GLN A 1 78 ? 0.709 -3.561 -0.628 1.00 96.75 78 GLN A CA 1
ATOM 592 C C . GLN A 1 78 ? -0.026 -2.615 0.298 1.00 96.75 78 GLN A C 1
ATOM 594 O O . GLN A 1 78 ? -0.754 -3.086 1.164 1.00 96.75 78 GLN A O 1
ATOM 599 N N . TRP A 1 79 ? 0.071 -1.311 0.068 1.00 97.56 79 TRP A N 1
ATOM 600 C CA . TRP A 1 79 ? -0.749 -0.327 0.751 1.00 97.56 79 TRP A CA 1
ATOM 601 C C . TRP A 1 79 ? -2.231 -0.635 0.560 1.00 97.56 79 TRP A C 1
ATOM 603 O O . TRP A 1 79 ? -2.952 -0.813 1.537 1.00 97.56 79 TRP A O 1
ATOM 613 N N . ALA A 1 80 ? -2.689 -0.780 -0.688 1.00 97.12 80 ALA A N 1
ATOM 614 C CA . ALA A 1 80 ? -4.092 -1.081 -0.973 1.00 97.12 80 ALA A CA 1
ATOM 615 C C . ALA A 1 80 ? -4.558 -2.386 -0.302 1.00 97.12 80 ALA A C 1
ATOM 617 O O . ALA A 1 80 ? -5.601 -2.399 0.348 1.00 97.12 80 ALA A O 1
ATOM 618 N N . ARG A 1 81 ? -3.756 -3.455 -0.399 1.00 95.62 81 ARG A N 1
ATOM 619 C CA . ARG A 1 81 ? -4.060 -4.758 0.219 1.00 95.62 81 ARG A CA 1
ATOM 620 C C . ARG A 1 81 ? -4.096 -4.691 1.745 1.00 95.62 81 ARG A C 1
ATOM 622 O O . ARG A 1 81 ? -4.973 -5.286 2.365 1.00 95.62 81 ARG A O 1
ATOM 629 N N . MET A 1 82 ? -3.163 -3.963 2.351 1.00 95.50 82 MET A N 1
ATOM 630 C CA . MET A 1 82 ? -3.119 -3.760 3.795 1.00 95.50 82 MET A CA 1
ATOM 631 C C . MET A 1 82 ? -4.333 -2.957 4.275 1.00 95.50 82 MET A C 1
ATOM 633 O O . MET A 1 82 ? -4.906 -3.305 5.304 1.00 95.50 82 MET A O 1
ATOM 637 N N . LEU A 1 83 ? -4.778 -1.946 3.517 1.00 95.56 83 LEU A N 1
ATOM 638 C CA . LEU A 1 83 ? -6.009 -1.213 3.826 1.00 95.56 83 LEU A CA 1
ATOM 639 C C . LEU A 1 83 ? -7.251 -2.102 3.751 1.00 95.56 83 LEU A C 1
ATOM 641 O O . LEU A 1 83 ? -8.080 -2.032 4.652 1.00 95.56 83 LEU A O 1
ATOM 645 N N . ASP A 1 84 ? -7.378 -2.937 2.716 1.00 94.88 84 ASP A N 1
ATOM 646 C CA . ASP A 1 84 ? -8.500 -3.881 2.604 1.00 94.88 84 ASP A CA 1
ATOM 647 C C . ASP A 1 84 ? -8.533 -4.826 3.799 1.00 94.88 84 ASP A C 1
ATOM 649 O O . ASP A 1 84 ? -9.560 -4.982 4.458 1.00 94.88 84 ASP A O 1
ATOM 653 N N . ARG A 1 85 ? -7.370 -5.377 4.154 1.00 94.31 85 ARG A N 1
ATOM 654 C CA . ARG A 1 85 ? -7.270 -6.276 5.296 1.00 94.31 85 ARG A CA 1
ATOM 655 C C . ARG A 1 85 ? -7.573 -5.580 6.621 1.00 94.31 85 ARG A C 1
ATOM 657 O O . ARG A 1 85 ? -8.201 -6.171 7.497 1.00 94.31 85 ARG A O 1
ATOM 664 N N . LEU A 1 86 ? -7.132 -4.337 6.789 1.00 92.81 86 LEU A N 1
ATOM 665 C CA . LEU A 1 86 ? -7.401 -3.564 7.996 1.00 92.81 86 LEU A CA 1
ATOM 666 C C . LEU A 1 86 ? -8.879 -3.167 8.096 1.00 92.81 86 LEU A C 1
ATOM 668 O O . LEU A 1 86 ? -9.431 -3.205 9.190 1.00 92.81 86 LEU A O 1
ATOM 672 N N . LEU A 1 87 ? -9.545 -2.867 6.977 1.00 92.69 87 LEU A N 1
ATOM 673 C CA . LEU A 1 87 ? -10.995 -2.658 6.941 1.00 92.69 87 LEU A CA 1
ATOM 674 C C . LEU A 1 87 ? -11.753 -3.912 7.384 1.00 92.69 87 LEU A C 1
ATOM 676 O O . LEU A 1 87 ? -12.628 -3.812 8.239 1.00 92.69 87 LEU A O 1
ATOM 680 N N . GLU A 1 88 ? -11.375 -5.094 6.893 1.00 91.50 88 GLU A N 1
ATOM 681 C CA . GLU A 1 88 ? -11.966 -6.361 7.347 1.00 91.50 88 GLU A CA 1
ATOM 682 C C . GLU A 1 88 ? -11.772 -6.584 8.857 1.00 91.50 88 GLU A C 1
ATOM 684 O O . GLU A 1 88 ? -12.684 -7.049 9.546 1.00 91.50 88 GLU A O 1
ATOM 689 N N . ILE A 1 89 ? -10.592 -6.241 9.387 1.00 89.94 89 ILE A N 1
ATOM 690 C CA . ILE A 1 89 ? -10.293 -6.306 10.825 1.00 89.94 89 ILE A CA 1
ATOM 691 C C . ILE A 1 89 ? -11.190 -5.338 11.604 1.00 89.94 89 ILE A C 1
ATOM 693 O O . ILE A 1 89 ? -11.815 -5.755 12.575 1.00 89.94 89 ILE A O 1
ATOM 697 N N . ILE A 1 90 ? -11.304 -4.082 11.164 1.00 88.12 90 ILE A N 1
ATOM 698 C CA . ILE A 1 90 ? -12.158 -3.062 11.792 1.00 88.12 90 ILE A CA 1
ATOM 699 C C . ILE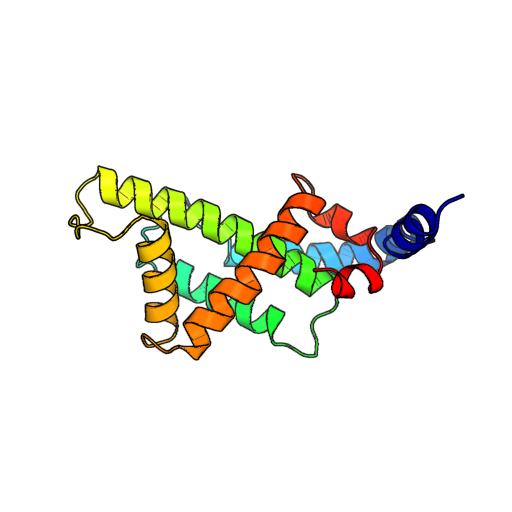 A 1 90 ? -13.621 -3.510 11.781 1.00 88.12 90 ILE A C 1
ATOM 701 O O . ILE A 1 90 ? -14.300 -3.443 12.805 1.00 88.12 90 ILE A O 1
ATOM 705 N N . GLU A 1 91 ? -14.111 -4.016 10.649 1.00 87.56 91 GLU A N 1
ATOM 706 C CA . GLU A 1 91 ? -15.472 -4.527 10.529 1.00 87.56 91 GLU A CA 1
ATOM 707 C C . GLU A 1 91 ? -15.739 -5.683 11.490 1.00 87.56 91 GLU A C 1
ATOM 709 O O . GLU A 1 91 ? -16.794 -5.722 12.129 1.00 87.56 91 GLU A O 1
ATOM 714 N N . ARG A 1 92 ? -14.798 -6.626 11.594 1.00 86.31 92 ARG A N 1
ATOM 715 C CA . ARG A 1 92 ? -14.880 -7.757 12.520 1.00 86.31 92 ARG A CA 1
ATOM 716 C C . ARG A 1 92 ? -14.874 -7.278 13.970 1.00 86.31 92 ARG A C 1
ATOM 718 O O . ARG A 1 92 ? -15.757 -7.667 14.729 1.00 86.31 92 ARG A O 1
ATOM 725 N N . ASP A 1 93 ? -13.923 -6.428 14.345 1.00 81.25 93 ASP A N 1
ATOM 726 C CA . ASP A 1 93 ? -13.781 -5.907 15.709 1.00 81.25 93 ASP A CA 1
ATOM 727 C C . ASP A 1 93 ? -15.041 -5.116 16.117 1.00 81.25 93 ASP A C 1
ATOM 729 O O . ASP A 1 93 ? -15.539 -5.248 17.239 1.00 81.25 93 ASP A O 1
ATOM 733 N N . ARG A 1 94 ? -15.642 -4.385 15.168 1.00 77.81 94 ARG A N 1
ATOM 734 C CA . ARG A 1 94 ? -16.934 -3.713 15.341 1.00 77.81 94 ARG A CA 1
ATOM 735 C C . ARG A 1 94 ? -18.090 -4.695 15.546 1.00 77.81 94 ARG A C 1
ATOM 737 O O . ARG A 1 94 ? -18.902 -4.480 16.443 1.00 77.81 94 ARG A O 1
ATOM 744 N N . ARG A 1 95 ? -18.195 -5.759 14.735 1.00 79.75 95 ARG A N 1
ATOM 745 C CA . ARG A 1 95 ? -19.249 -6.791 14.884 1.00 79.75 95 ARG A CA 1
ATOM 746 C C . ARG A 1 95 ? -19.164 -7.502 16.236 1.00 79.75 95 ARG A C 1
ATOM 748 O O . ARG A 1 95 ? -20.196 -7.868 16.784 1.00 79.75 95 ARG A O 1
ATOM 755 N N . SER A 1 96 ? -17.962 -7.632 16.789 1.00 76.19 96 SER A N 1
ATOM 756 C CA . SER A 1 96 ? -17.712 -8.213 18.113 1.00 76.19 96 SER A CA 1
ATOM 757 C C . SER A 1 96 ? -17.916 -7.232 19.282 1.00 76.19 96 SER A C 1
ATOM 759 O O . SER A 1 96 ? -17.541 -7.554 20.405 1.00 76.19 96 SER A O 1
ATOM 761 N N . CYS A 1 97 ? -18.485 -6.039 19.047 1.00 66.19 97 CYS A N 1
ATOM 762 C CA . CYS A 1 97 ? -18.702 -4.980 20.049 1.00 66.19 97 CYS A CA 1
ATOM 763 C C . CYS A 1 97 ? -17.427 -4.462 20.747 1.00 66.19 97 CYS A C 1
ATOM 765 O O . CYS A 1 97 ? -17.520 -3.816 21.789 1.00 66.19 97 CYS A O 1
ATOM 767 N N . LEU A 1 98 ? -16.241 -4.682 20.167 1.00 62.22 98 LEU A N 1
ATOM 768 C CA . LEU A 1 98 ? -14.970 -4.165 20.698 1.00 62.22 98 LEU A CA 1
ATOM 769 C C . LEU A 1 98 ? -14.753 -2.678 20.363 1.00 62.22 98 LEU A C 1
ATOM 771 O O . LEU A 1 98 ? -13.838 -2.050 20.889 1.00 62.22 98 LEU A O 1
ATOM 775 N N . VAL A 1 99 ? -15.601 -2.103 19.501 1.00 62.25 99 VAL A N 1
ATOM 776 C CA . VAL A 1 99 ? -15.580 -0.690 19.100 1.00 62.25 99 VAL A CA 1
ATOM 777 C C . VAL A 1 99 ? -16.989 -0.113 19.244 1.00 62.25 99 VAL A C 1
ATOM 779 O O . VAL A 1 99 ? -17.928 -0.595 18.609 1.00 62.25 99 VAL A O 1
ATOM 782 N N . GLN A 1 100 ? -17.159 0.917 20.080 1.00 57.81 100 GLN A N 1
ATOM 783 C CA . GLN A 1 100 ? -18.456 1.578 20.251 1.00 57.81 100 GLN A CA 1
ATOM 784 C C . GLN A 1 100 ? -18.849 2.381 19.003 1.00 57.81 100 GLN A C 1
ATOM 786 O O . GLN A 1 100 ? -18.029 3.065 18.391 1.00 57.81 100 GLN A O 1
ATOM 791 N N . ARG A 1 101 ? -20.138 2.329 18.644 1.00 55.59 101 ARG A N 1
ATOM 792 C CA . ARG A 1 101 ? -20.709 3.144 17.565 1.00 55.59 101 ARG A CA 1
ATOM 793 C C . ARG A 1 101 ? -20.612 4.627 17.915 1.00 55.59 101 ARG A C 1
ATOM 795 O O . ARG A 1 101 ? -21.272 5.086 18.840 1.00 55.59 101 ARG A O 1
ATOM 802 N N . THR A 1 102 ? -19.886 5.394 17.108 1.00 62.00 102 THR A N 1
ATOM 803 C CA . THR A 1 102 ? -20.076 6.846 17.027 1.00 62.00 102 THR A CA 1
ATOM 804 C C . THR A 1 102 ? -20.946 7.145 15.810 1.00 62.00 102 THR A C 1
ATOM 806 O O . THR A 1 102 ? -20.589 6.782 14.688 1.00 62.00 102 THR A O 1
ATOM 809 N N . SER A 1 103 ? -22.103 7.778 16.020 1.00 56.88 103 SER A N 1
ATOM 810 C CA . SER A 1 103 ? -22.981 8.199 14.919 1.00 56.88 103 SER A CA 1
ATOM 811 C C . SER A 1 103 ? -22.198 9.048 13.908 1.00 56.88 103 SER A C 1
ATOM 813 O O . SER A 1 103 ? -21.449 9.942 14.299 1.00 56.88 103 SER A O 1
ATOM 815 N N . GLY A 1 104 ? -22.325 8.735 12.615 1.00 63.12 104 GLY A N 1
ATOM 816 C CA . GLY A 1 104 ? -21.636 9.443 11.529 1.00 63.12 104 GLY A CA 1
ATOM 817 C C . GLY A 1 104 ? -20.195 9.004 11.228 1.00 63.12 104 GLY A C 1
ATOM 818 O O . GLY A 1 104 ? -19.606 9.541 10.292 1.00 63.12 104 GLY A O 1
ATOM 819 N N . ARG A 1 105 ? -19.616 8.027 11.947 1.00 71.56 105 ARG A N 1
ATOM 820 C CA . ARG A 1 105 ? -18.298 7.450 11.611 1.00 71.56 105 ARG A CA 1
ATOM 821 C C . ARG A 1 105 ? -18.435 6.053 11.009 1.00 71.56 105 ARG A C 1
ATOM 823 O O . ARG A 1 105 ? -18.867 5.120 11.681 1.00 71.56 105 ARG A O 1
ATOM 830 N N . GLY A 1 106 ? -18.063 5.924 9.737 1.00 80.44 106 GLY A N 1
ATOM 831 C CA . GLY A 1 106 ? -17.991 4.637 9.040 1.00 80.44 106 GLY A CA 1
ATOM 832 C C . GLY A 1 106 ? -16.640 3.945 9.228 1.00 80.44 106 GLY A C 1
ATOM 833 O O . GLY A 1 106 ? -15.694 4.536 9.746 1.00 80.44 106 GLY A O 1
ATOM 834 N N . ASP A 1 107 ? -16.523 2.712 8.739 1.00 83.44 107 ASP A N 1
ATOM 835 C CA . ASP A 1 107 ? -15.304 1.899 8.880 1.00 83.44 107 ASP A CA 1
ATOM 836 C C . ASP A 1 107 ? -14.091 2.565 8.190 1.00 83.44 107 ASP A C 1
ATOM 838 O O . ASP A 1 107 ? -12.980 2.555 8.715 1.00 83.44 107 ASP A O 1
ATOM 842 N N . ALA A 1 108 ? -14.319 3.289 7.087 1.00 85.31 108 ALA A N 1
ATOM 843 C CA . ALA A 1 108 ? -13.303 4.121 6.437 1.00 85.31 108 ALA A CA 1
ATOM 844 C C . ALA A 1 108 ? -12.838 5.320 7.291 1.00 85.31 108 ALA A C 1
ATOM 846 O O . ALA A 1 108 ? -11.690 5.748 7.174 1.00 85.31 108 ALA A O 1
ATOM 847 N N . SER A 1 109 ? -13.704 5.870 8.151 1.00 87.62 109 SER A N 1
ATOM 848 C CA . SER A 1 109 ? -13.322 6.924 9.101 1.00 87.62 109 SER A CA 1
ATOM 849 C C . SER A 1 109 ? -12.431 6.363 10.209 1.00 87.62 109 SER A C 1
ATOM 851 O O . SER A 1 109 ? -11.442 6.987 10.571 1.00 87.62 109 SER A O 1
ATOM 853 N N . ILE A 1 110 ? -12.737 5.159 10.699 1.00 87.69 110 ILE A N 1
ATOM 854 C CA . ILE A 1 110 ? -11.908 4.471 11.697 1.00 87.69 110 ILE A CA 1
ATOM 855 C C . ILE A 1 110 ? -10.542 4.125 11.096 1.00 87.69 110 ILE A C 1
ATOM 857 O O . ILE A 1 110 ? -9.519 4.374 11.722 1.00 87.69 110 ILE A O 1
ATOM 861 N N . LEU A 1 111 ? -10.514 3.634 9.853 1.00 91.81 111 LEU A N 1
ATOM 862 C CA . LEU A 1 111 ? -9.281 3.314 9.132 1.00 91.81 111 LEU A CA 1
ATOM 863 C C . LEU A 1 111 ? -8.309 4.502 9.085 1.00 91.81 111 LEU A C 1
ATOM 865 O O . LEU A 1 111 ? -7.127 4.353 9.396 1.00 91.81 111 LEU A O 1
ATOM 869 N N . ILE A 1 112 ? -8.802 5.687 8.705 1.00 91.75 112 ILE A N 1
ATOM 870 C CA . ILE A 1 112 ? -7.950 6.877 8.657 1.00 91.75 112 ILE A CA 1
ATOM 871 C C . ILE A 1 112 ? -7.552 7.346 10.056 1.00 91.75 112 ILE A C 1
ATOM 873 O O . ILE A 1 112 ? -6.419 7.779 10.242 1.00 91.75 112 ILE A O 1
ATOM 877 N N . ASP A 1 113 ? -8.434 7.229 11.047 1.00 90.62 113 ASP A N 1
ATOM 878 C CA . ASP A 1 113 ? -8.114 7.589 12.428 1.00 90.62 113 ASP A CA 1
ATOM 879 C C . ASP A 1 113 ? -7.007 6.681 13.001 1.00 90.62 113 ASP A C 1
ATOM 881 O O . ASP A 1 113 ? -6.101 7.188 13.661 1.00 90.62 113 ASP A O 1
ATOM 885 N N . VAL A 1 114 ? -7.004 5.380 12.677 1.00 90.94 114 VAL A N 1
ATOM 886 C CA . VAL A 1 114 ? -5.915 4.442 13.019 1.00 90.94 114 VAL A CA 1
ATOM 887 C C . VAL A 1 114 ? -4.594 4.901 12.407 1.00 90.94 114 VAL A C 1
ATOM 889 O O . VAL A 1 114 ? -3.592 5.017 13.111 1.00 90.94 114 VAL A O 1
ATOM 892 N N . TYR A 1 115 ? -4.587 5.226 11.112 1.00 93.38 115 TYR A N 1
ATOM 893 C CA . TYR A 1 115 ? -3.384 5.728 10.447 1.00 93.38 115 TYR A CA 1
ATOM 894 C C . TYR A 1 115 ? -2.878 7.042 11.070 1.00 93.38 115 TYR A C 1
ATOM 896 O O . TYR A 1 115 ? -1.686 7.198 11.330 1.00 93.38 115 TYR A O 1
ATOM 904 N N . LEU A 1 116 ? -3.775 7.987 11.363 1.00 93.25 116 LEU A N 1
ATOM 905 C CA . LEU A 1 116 ? -3.413 9.260 11.991 1.00 93.25 116 LEU A CA 1
ATOM 906 C C . LEU A 1 116 ? -2.879 9.075 13.415 1.00 93.25 116 LEU A C 1
ATOM 908 O O . LEU A 1 116 ? -1.927 9.753 13.798 1.00 93.25 116 LEU A O 1
ATOM 912 N N . ALA A 1 117 ? -3.441 8.140 14.183 1.00 91.19 117 ALA A N 1
ATOM 913 C CA . ALA A 1 117 ? -2.930 7.790 15.503 1.00 91.19 117 ALA A CA 1
ATOM 914 C C . ALA A 1 117 ? -1.487 7.264 15.423 1.00 91.19 117 ALA A C 1
ATOM 916 O O . ALA A 1 117 ? -0.636 7.709 16.190 1.00 91.19 117 ALA A O 1
ATOM 917 N N . ILE A 1 118 ? -1.184 6.408 14.439 1.00 92.25 118 ILE A N 1
ATOM 918 C CA . ILE A 1 118 ? 0.177 5.905 14.173 1.00 92.25 118 ILE A CA 1
ATOM 919 C C . ILE A 1 118 ? 1.143 7.052 13.842 1.00 92.25 118 ILE A C 1
ATOM 921 O O . ILE A 1 118 ? 2.304 7.026 14.243 1.00 92.25 118 ILE A O 1
ATOM 925 N N . LYS A 1 119 ? 0.668 8.088 13.143 1.00 90.69 119 LYS A N 1
ATOM 926 C CA . LYS A 1 119 ? 1.452 9.289 12.810 1.00 90.69 119 LYS A CA 1
ATOM 927 C C . LYS A 1 119 ? 1.536 10.329 13.931 1.00 90.69 119 LYS A C 1
ATOM 929 O O . LYS A 1 119 ? 2.099 11.401 13.713 1.00 90.69 119 LYS A O 1
ATOM 934 N N 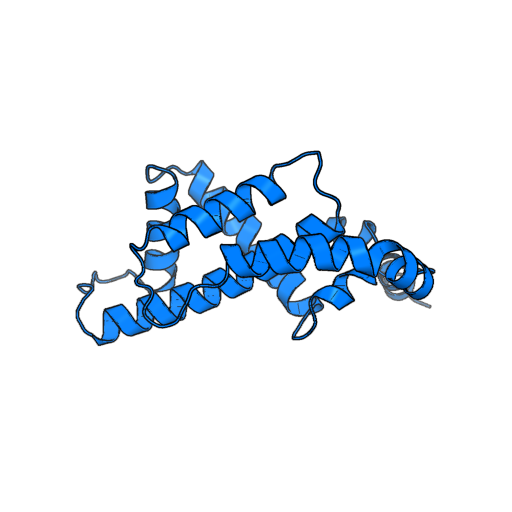. GLY A 1 120 ? 1.015 10.025 15.119 1.00 84.75 120 GLY A N 1
ATOM 935 C CA . GLY A 1 120 ? 1.093 10.907 16.282 1.00 84.75 120 GLY A CA 1
ATOM 936 C C . GLY A 1 120 ? 0.024 12.002 16.330 1.00 84.75 120 GLY A C 1
ATOM 937 O O . GLY A 1 120 ? 0.190 12.962 17.078 1.00 84.75 120 GLY A O 1
ATOM 938 N N . GLY A 1 121 ? -1.072 11.889 15.567 1.00 81.19 121 GLY A N 1
ATOM 939 C CA . GLY A 1 121 ? -2.262 12.727 15.748 1.00 81.19 121 GLY A CA 1
ATOM 940 C C . GLY A 1 121 ? -2.936 13.237 14.470 1.00 81.19 121 GLY A C 1
ATOM 941 O O . GLY A 1 121 ? -2.591 12.887 13.341 1.00 81.19 121 GLY A O 1
ATOM 942 N N . VAL A 1 122 ? -3.936 14.106 14.660 1.00 74.44 122 VAL A N 1
ATOM 943 C CA . VAL A 1 122 ? -4.863 14.594 13.619 1.00 74.44 122 VAL A CA 1
ATOM 944 C C . VAL A 1 122 ? -4.259 15.754 12.813 1.00 74.44 122 VAL A C 1
ATOM 946 O O . VAL A 1 122 ? -4.828 16.839 12.723 1.00 74.44 122 VAL A O 1
ATOM 949 N N . SER A 1 123 ? -3.084 15.546 12.221 1.00 83.06 123 SER A N 1
ATOM 950 C CA . SER A 1 123 ? -2.511 16.523 11.290 1.00 83.06 123 SER A CA 1
ATOM 951 C C . SER A 1 123 ? -3.248 16.485 9.950 1.00 83.06 123 SER A C 1
ATOM 953 O O . SER A 1 123 ? -3.405 15.418 9.346 1.00 83.06 123 SER A O 1
ATOM 955 N N . GLY A 1 124 ? -3.651 17.656 9.445 1.00 86.12 124 GLY A N 1
ATOM 956 C CA . GLY A 1 124 ? -4.222 17.796 8.100 1.00 86.12 124 GLY A CA 1
ATOM 957 C C . GLY A 1 124 ? -3.288 17.269 7.005 1.00 86.12 124 GLY A C 1
ATOM 958 O O . GLY A 1 124 ? -3.754 16.637 6.061 1.00 86.12 124 GLY A O 1
ATOM 959 N N . VAL A 1 125 ? -1.971 17.414 7.197 1.00 90.06 125 VAL A N 1
ATOM 960 C CA . VAL A 1 125 ? -0.937 16.941 6.262 1.00 90.06 125 VAL A CA 1
ATOM 961 C C . VAL A 1 125 ? -0.960 15.418 6.133 1.00 90.06 125 VAL A C 1
ATOM 963 O O . VAL A 1 125 ? -0.965 14.888 5.024 1.00 90.06 125 VAL A O 1
ATOM 966 N N . TRP A 1 126 ? -1.030 14.691 7.253 1.00 91.81 126 TRP A N 1
ATOM 967 C CA . TRP A 1 126 ? -1.074 13.224 7.229 1.00 91.81 126 TRP A CA 1
ATOM 968 C C . TRP A 1 126 ? -2.388 12.695 6.661 1.00 91.81 126 TRP A C 1
ATOM 970 O O . TRP A 1 126 ? -2.395 11.676 5.972 1.00 91.81 126 TRP A O 1
ATOM 980 N N . ARG A 1 127 ? -3.492 13.411 6.897 1.00 92.88 127 ARG A N 1
ATOM 981 C CA . ARG A 1 127 ? -4.801 13.088 6.322 1.00 92.88 127 ARG A CA 1
ATOM 982 C C . ARG A 1 127 ? -4.797 13.252 4.803 1.00 92.88 127 ARG A C 1
ATOM 984 O O . ARG A 1 127 ? -5.259 12.360 4.096 1.00 92.88 127 ARG A O 1
ATOM 991 N N . GLU A 1 128 ? -4.266 14.361 4.297 1.00 93.31 128 GLU A N 1
ATOM 992 C CA . GLU A 1 128 ? -4.125 14.597 2.857 1.00 93.31 128 GLU A CA 1
ATOM 993 C C . GLU A 1 128 ? -3.183 13.574 2.213 1.00 93.31 128 GLU A C 1
ATOM 995 O O . GLU A 1 128 ? -3.525 12.962 1.197 1.00 93.31 128 GLU A O 1
ATOM 1000 N N . HIS A 1 129 ? -2.036 13.321 2.849 1.00 93.62 129 HIS A N 1
ATOM 1001 C CA . HIS A 1 129 ? -1.083 12.308 2.416 1.00 93.62 129 HIS A CA 1
ATOM 1002 C C . HIS A 1 129 ? -1.742 10.931 2.286 1.00 93.62 129 HIS A C 1
ATOM 1004 O O . HIS A 1 129 ? -1.623 10.303 1.234 1.00 93.62 129 HIS A O 1
ATOM 1010 N N . PHE A 1 130 ? -2.486 10.494 3.309 1.00 95.56 130 PHE A N 1
ATOM 1011 C CA . PHE A 1 130 ? -3.196 9.216 3.306 1.00 95.56 130 PHE A CA 1
ATOM 1012 C C . PHE A 1 130 ? -4.126 9.085 2.098 1.00 95.56 130 PHE A C 1
ATOM 1014 O O . PHE A 1 130 ? -4.090 8.074 1.396 1.00 95.56 130 PHE A O 1
ATOM 1021 N N . TRP A 1 131 ? -4.942 10.106 1.816 1.00 95.12 131 TRP A N 1
ATOM 1022 C CA . TRP A 1 131 ? -5.875 10.063 0.689 1.00 95.12 131 TRP A CA 1
ATOM 1023 C C . TRP A 1 131 ? -5.172 10.078 -0.663 1.00 95.12 131 TRP A C 1
ATOM 1025 O O . TRP A 1 131 ? -5.576 9.344 -1.569 1.00 95.12 131 TRP A O 1
ATOM 1035 N N . ARG A 1 132 ? -4.110 10.878 -0.797 1.00 95.44 132 ARG A N 1
ATOM 1036 C CA . ARG A 1 132 ? -3.296 10.937 -2.013 1.00 95.44 132 ARG A CA 1
ATOM 1037 C C . ARG A 1 132 ? -2.655 9.581 -2.307 1.00 95.44 132 ARG A C 1
ATOM 1039 O O . ARG A 1 132 ? -2.857 9.042 -3.392 1.00 95.44 132 ARG A O 1
ATOM 1046 N N . VAL A 1 133 ? -1.956 9.007 -1.326 1.00 96.44 133 VAL A N 1
ATOM 1047 C CA . VAL A 1 133 ? -1.313 7.689 -1.441 1.00 96.44 133 VAL A CA 1
ATOM 1048 C C . VAL A 1 133 ? -2.351 6.611 -1.717 1.00 96.44 133 VAL A C 1
ATOM 1050 O O . VAL A 1 133 ? -2.178 5.824 -2.639 1.00 96.44 133 VAL A O 1
ATOM 1053 N N . THR A 1 134 ? -3.470 6.612 -0.992 1.00 96.69 134 THR A N 1
ATOM 1054 C CA . THR A 1 134 ? -4.528 5.611 -1.172 1.00 96.69 134 THR A CA 1
ATOM 1055 C C . THR A 1 134 ? -5.123 5.660 -2.577 1.00 96.69 134 THR A C 1
ATOM 1057 O O . THR A 1 134 ? -5.359 4.614 -3.174 1.00 96.69 134 THR A O 1
ATOM 1060 N N . ARG A 1 135 ? -5.335 6.847 -3.156 1.00 96.19 135 ARG A N 1
ATOM 1061 C CA . ARG A 1 135 ? -5.855 6.972 -4.527 1.00 96.19 135 ARG A CA 1
ATOM 1062 C C . ARG A 1 135 ? -4.923 6.320 -5.550 1.00 96.19 135 ARG A C 1
ATOM 1064 O O . ARG A 1 135 ? -5.388 5.533 -6.373 1.00 96.19 135 ARG A O 1
ATOM 1071 N N . VAL A 1 136 ? -3.629 6.619 -5.465 1.00 96.88 136 VAL A N 1
ATOM 1072 C CA . VAL A 1 136 ? -2.595 6.049 -6.342 1.00 96.88 136 VAL A CA 1
ATOM 1073 C C . VAL A 1 136 ? -2.465 4.539 -6.109 1.00 96.88 136 VAL A C 1
ATOM 1075 O O . VAL A 1 136 ? -2.488 3.755 -7.056 1.00 96.88 136 VAL A O 1
ATOM 1078 N N . ALA A 1 137 ? -2.457 4.116 -4.842 1.00 97.19 137 ALA A N 1
ATOM 1079 C CA . ALA A 1 137 ? -2.422 2.716 -4.431 1.00 97.19 137 ALA A CA 1
ATOM 1080 C C . ALA A 1 137 ? -3.544 1.888 -5.064 1.00 97.19 137 ALA A C 1
ATOM 1082 O O . ALA A 1 137 ? -3.297 0.811 -5.604 1.00 97.19 137 ALA A O 1
ATOM 1083 N N . ARG A 1 138 ? -4.779 2.404 -5.048 1.00 96.88 138 ARG A N 1
ATOM 1084 C CA . ARG A 1 138 ? -5.936 1.725 -5.647 1.00 96.88 138 ARG A CA 1
ATOM 1085 C C . ARG A 1 138 ? -5.804 1.570 -7.159 1.00 96.88 138 ARG A C 1
ATOM 1087 O O . ARG A 1 138 ? -6.164 0.516 -7.675 1.00 96.88 138 ARG A O 1
ATOM 1094 N N . ARG A 1 139 ? -5.266 2.573 -7.859 1.00 95.75 139 ARG A N 1
ATOM 1095 C CA . ARG A 1 139 ? -5.035 2.505 -9.312 1.00 95.75 139 ARG A CA 1
ATOM 1096 C C . ARG A 1 139 ? -3.995 1.442 -9.658 1.00 95.75 139 ARG A C 1
ATOM 1098 O O . ARG A 1 139 ? -4.268 0.572 -10.482 1.00 95.75 139 ARG A O 1
ATOM 1105 N N . TRP A 1 140 ? -2.858 1.441 -8.964 1.00 96.00 140 TRP A N 1
ATOM 1106 C CA . TRP A 1 140 ? -1.822 0.426 -9.161 1.00 96.00 140 TRP A CA 1
ATOM 1107 C C . TRP A 1 140 ? -2.293 -0.985 -8.807 1.00 96.00 140 TRP A C 1
ATOM 1109 O O . TRP A 1 140 ? -2.044 -1.925 -9.560 1.00 96.00 140 TRP A O 1
ATOM 1119 N N . ALA A 1 141 ? -3.023 -1.142 -7.701 1.00 95.62 141 ALA A N 1
ATOM 1120 C CA . ALA A 1 141 ? -3.606 -2.424 -7.317 1.00 95.62 141 ALA A CA 1
ATOM 1121 C C . ALA A 1 141 ? -4.606 -2.946 -8.357 1.00 95.62 141 ALA A C 1
ATOM 1123 O O . ALA A 1 141 ? -4.599 -4.140 -8.649 1.00 95.62 141 ALA A O 1
ATOM 1124 N N . ALA A 1 142 ? -5.417 -2.070 -8.955 1.00 93.88 142 ALA A N 1
ATOM 1125 C CA . ALA A 1 142 ? -6.344 -2.452 -10.016 1.00 93.88 142 ALA A CA 1
ATOM 1126 C C . ALA A 1 142 ? -5.615 -2.925 -11.283 1.00 93.88 142 ALA A C 1
ATOM 1128 O O . ALA A 1 142 ? -6.007 -3.934 -11.864 1.00 93.88 142 ALA A O 1
ATOM 1129 N N . LEU A 1 143 ? -4.532 -2.248 -11.684 1.00 91.75 143 LEU A N 1
ATOM 1130 C CA . LEU A 1 143 ? -3.735 -2.651 -12.848 1.00 91.75 143 LEU A CA 1
ATOM 1131 C C . LEU A 1 143 ? -2.947 -3.943 -12.625 1.00 91.75 143 LEU A C 1
ATOM 1133 O O . LEU A 1 143 ? -2.819 -4.747 -13.543 1.00 91.75 143 LEU A O 1
ATOM 1137 N N . GLY A 1 144 ? -2.406 -4.141 -11.421 1.00 89.00 144 GLY A N 1
ATOM 1138 C CA . GLY A 1 144 ? -1.664 -5.355 -11.075 1.00 89.00 144 GLY A CA 1
ATOM 1139 C C . GLY A 1 144 ? -2.579 -6.553 -10.824 1.00 89.00 144 GLY A C 1
ATOM 1140 O O . GLY A 1 144 ? -2.169 -7.701 -11.002 1.00 89.00 144 GLY A O 1
ATOM 1141 N N . GLY A 1 145 ? -3.821 -6.301 -10.406 1.00 89.12 145 GLY A N 1
ATOM 1142 C CA . GLY A 1 145 ? -4.810 -7.328 -10.117 1.00 89.12 145 GLY A CA 1
ATOM 1143 C C . GLY A 1 145 ? -4.279 -8.402 -9.148 1.00 89.12 145 GLY A C 1
ATOM 1144 O O . GLY A 1 145 ? -3.604 -8.090 -8.155 1.00 89.12 145 GLY A O 1
ATOM 1145 N N . PRO A 1 146 ? -4.549 -9.692 -9.423 1.00 87.50 146 PRO A N 1
ATOM 1146 C CA . PRO A 1 146 ? -4.012 -10.800 -8.633 1.00 87.50 146 PRO A CA 1
ATOM 1147 C C . PRO A 1 146 ? -2.486 -10.943 -8.717 1.00 87.50 146 PRO A C 1
ATOM 1149 O O . PRO A 1 146 ? -1.887 -11.529 -7.813 1.00 87.50 146 PRO A O 1
ATOM 1152 N N . PHE A 1 147 ? -1.849 -10.378 -9.751 1.00 89.06 147 PHE A N 1
ATOM 1153 C CA . PHE A 1 147 ? -0.440 -10.588 -10.086 1.00 89.06 147 PHE A CA 1
ATOM 1154 C C . PHE A 1 147 ? 0.356 -9.267 -10.089 1.00 89.06 147 PHE A C 1
ATOM 1156 O O . PHE A 1 147 ? 0.737 -8.774 -11.150 1.00 89.06 147 PHE A O 1
ATOM 1163 N N . PRO A 1 148 ? 0.691 -8.699 -8.912 1.00 88.25 148 PRO A N 1
ATOM 1164 C CA . PRO A 1 148 ? 1.378 -7.406 -8.799 1.00 88.25 148 PRO A CA 1
ATOM 1165 C C . PRO A 1 148 ? 2.708 -7.331 -9.540 1.00 88.25 148 PRO A C 1
ATOM 1167 O O . PRO A 1 148 ? 3.123 -6.256 -9.955 1.00 88.25 148 PRO A O 1
ATOM 1170 N N . LEU A 1 149 ? 3.378 -8.471 -9.717 1.00 86.88 149 LEU A N 1
ATOM 1171 C CA . LEU A 1 149 ? 4.650 -8.539 -10.429 1.00 86.88 149 LEU A CA 1
ATOM 1172 C C . LEU A 1 149 ? 4.497 -8.199 -11.917 1.00 86.88 149 LEU A C 1
ATOM 1174 O O . LEU A 1 149 ? 5.461 -7.754 -12.524 1.00 86.88 149 LEU A O 1
ATOM 1178 N N . LEU A 1 150 ? 3.291 -8.314 -12.492 1.00 87.44 150 LEU A N 1
ATOM 1179 C CA . LEU A 1 150 ? 3.014 -7.860 -13.857 1.00 87.44 150 LEU A CA 1
ATOM 1180 C C . LEU A 1 150 ? 3.098 -6.337 -14.001 1.00 87.44 150 LEU A C 1
ATOM 1182 O O . LEU A 1 150 ? 3.226 -5.848 -15.115 1.00 87.44 150 LEU A O 1
ATOM 1186 N N . LEU A 1 151 ? 3.121 -5.567 -12.906 1.00 91.88 151 LEU A N 1
ATOM 1187 C CA . LEU A 1 151 ? 3.326 -4.115 -12.973 1.00 91.88 151 LEU A CA 1
ATOM 1188 C C . LEU A 1 151 ? 4.687 -3.711 -13.560 1.00 91.88 151 LEU A C 1
ATOM 1190 O O . LEU A 1 151 ? 4.897 -2.553 -13.924 1.00 91.88 151 LEU A O 1
ATOM 1194 N N . ILE A 1 152 ? 5.599 -4.669 -13.686 1.00 90.38 152 ILE A N 1
ATOM 1195 C CA . ILE A 1 152 ? 6.865 -4.522 -14.390 1.00 90.38 152 ILE A CA 1
ATOM 1196 C C . ILE A 1 152 ? 6.715 -4.224 -15.886 1.00 90.38 152 ILE A C 1
ATOM 1198 O O . ILE A 1 152 ? 7.599 -3.607 -16.473 1.00 90.38 152 ILE A O 1
ATOM 1202 N N . THR A 1 153 ? 5.602 -4.626 -16.507 1.00 90.56 153 THR A N 1
ATOM 1203 C CA . THR A 1 153 ? 5.371 -4.389 -17.936 1.00 90.56 153 THR A CA 1
ATOM 1204 C C . THR A 1 153 ? 5.084 -2.924 -18.233 1.00 90.56 153 THR A C 1
ATOM 1206 O O . THR A 1 153 ? 5.111 -2.525 -19.392 1.00 90.56 153 THR A O 1
ATOM 1209 N N . TYR A 1 154 ? 4.787 -2.121 -17.209 1.00 91.56 154 TYR A N 1
ATOM 1210 C CA . TYR A 1 154 ? 4.530 -0.699 -17.368 1.00 91.56 154 TYR A CA 1
ATOM 1211 C C . TYR A 1 154 ? 5.840 0.092 -17.406 1.00 91.56 154 TYR A C 1
ATOM 1213 O O . TYR A 1 154 ? 6.779 -0.173 -16.653 1.00 91.56 154 TYR A O 1
ATOM 1221 N N . SER A 1 155 ? 5.905 1.092 -18.274 1.00 91.38 155 SER A N 1
ATOM 1222 C CA . SER A 1 155 ? 7.008 2.049 -18.338 1.00 91.38 155 SER A CA 1
ATOM 1223 C C . SER A 1 155 ? 6.888 3.084 -17.219 1.00 91.38 155 SER A C 1
ATOM 1225 O O . SER A 1 155 ? 5.881 3.148 -16.511 1.00 91.38 155 SER A O 1
ATOM 1227 N N . GLU A 1 156 ? 7.906 3.917 -17.035 1.00 89.19 156 GLU A N 1
ATOM 1228 C CA . GLU A 1 156 ? 7.853 5.036 -16.083 1.00 89.19 156 GLU A CA 1
ATOM 1229 C C . GLU A 1 156 ? 6.829 6.109 -16.484 1.00 89.19 156 GLU A C 1
ATOM 1231 O O . GLU A 1 156 ? 6.319 6.830 -15.631 1.00 89.19 156 GLU A O 1
ATOM 1236 N N . GLU A 1 157 ? 6.437 6.175 -17.762 1.00 88.88 157 GLU A N 1
ATOM 1237 C CA . GLU A 1 157 ? 5.375 7.077 -18.222 1.00 88.88 157 GLU A CA 1
ATOM 1238 C C . GLU A 1 157 ? 4.031 6.772 -17.553 1.00 88.88 157 GLU A C 1
ATOM 1240 O O . GLU A 1 157 ? 3.219 7.677 -17.359 1.00 88.88 157 GLU A O 1
ATOM 1245 N N . ALA A 1 158 ? 3.814 5.519 -17.138 1.00 89.06 158 ALA A N 1
ATOM 1246 C CA . ALA A 1 158 ? 2.626 5.139 -16.390 1.00 89.06 158 ALA A CA 1
ATOM 1247 C C . ALA A 1 158 ? 2.515 5.852 -15.036 1.00 89.06 158 ALA A C 1
ATOM 1249 O O . ALA A 1 158 ? 1.396 6.078 -14.590 1.00 89.06 158 ALA A O 1
ATOM 1250 N N . GLU A 1 159 ? 3.618 6.291 -14.420 1.00 88.69 159 GLU A N 1
ATOM 1251 C CA . GLU A 1 159 ? 3.566 7.051 -13.162 1.00 88.69 159 GLU A CA 1
ATOM 1252 C C . GLU A 1 159 ? 2.877 8.411 -13.329 1.00 88.69 159 GLU A C 1
ATOM 1254 O O . GLU A 1 159 ? 2.221 8.893 -12.411 1.00 88.69 159 GLU A O 1
ATOM 1259 N N . LYS A 1 160 ? 2.979 9.031 -14.512 1.00 86.25 160 LYS A N 1
ATOM 1260 C CA . LYS A 1 160 ? 2.476 10.394 -14.766 1.00 86.25 160 LYS A CA 1
ATOM 1261 C C . LYS A 1 160 ? 0.949 10.486 -14.809 1.00 86.25 160 LYS A C 1
ATOM 1263 O O . LYS A 1 160 ? 0.405 11.586 -14.760 1.00 86.25 160 LYS A O 1
ATOM 1268 N N . ILE A 1 161 ? 0.266 9.351 -14.951 1.00 85.06 161 ILE A N 1
ATOM 1269 C CA . ILE A 1 161 ? -1.199 9.278 -15.064 1.00 85.06 161 ILE A CA 1
ATOM 1270 C C . ILE A 1 161 ? -1.871 8.698 -13.811 1.00 85.06 161 ILE A C 1
ATOM 1272 O O . ILE A 1 161 ? -3.102 8.589 -13.772 1.00 85.06 161 ILE A O 1
ATOM 1276 N N . MET A 1 162 ? -1.079 8.323 -12.803 1.00 84.94 162 MET A N 1
ATOM 1277 C CA . MET A 1 162 ? -1.558 7.786 -11.525 1.00 84.94 162 MET A CA 1
ATOM 1278 C C . MET A 1 162 ? -1.909 8.881 -10.535 1.00 84.94 162 MET A C 1
ATOM 1280 O O . MET A 1 162 ? -2.905 8.657 -9.807 1.00 84.94 162 MET A O 1
#

Mean predicted aligned error: 6.04 Å

pLDDT: mean 87.55, std 10.12, range [51.22, 97.56]

Nearest PDB structures (foldseek):
  2rld-assembly1_A  TM=3.767E-01  e=2.413E+00  Bacteroides thetaiotaomicron VPI-5482
  1x8z-assembly3_A  TM=1.993E-01  e=5.625E+00  Arabidopsis thaliana

Foldseek 3Di:
DDPVVVLVVQFFDPCLPVVCVVCVVVLCVLLVVLCVQLPDDPPDALQDVSNLRNVVVLVCLCPDPPRDPLNVLSSLLSLLVSLVVNLVRLVVCVVVVVDDDDPPDDSVNVSLQSQQVSVVHDDPVSSVVSVVSNVVSVVSNVVCPPHSSSSSRTDPSNVVVD